Protein AF-A0A933I9E9-F1 (afdb_monomer_lite)

Structure (mmCIF, N/CA/C/O backbone):
data_AF-A0A933I9E9-F1
#
_entry.id   AF-A0A933I9E9-F1
#
loop_
_atom_site.group_PDB
_atom_site.id
_atom_site.type_symbol
_atom_site.label_atom_id
_atom_site.label_alt_id
_atom_site.label_comp_id
_atom_site.label_asym_id
_atom_site.label_entity_id
_atom_site.label_seq_id
_atom_site.pdbx_PDB_ins_code
_atom_site.Cartn_x
_atom_site.Cartn_y
_atom_site.Cartn_z
_atom_site.occupancy
_atom_site.B_iso_or_equiv
_atom_site.auth_seq_id
_atom_site.auth_comp_id
_atom_site.auth_asym_id
_atom_site.auth_atom_id
_atom_site.pdbx_PDB_model_num
ATOM 1 N N . MET A 1 1 ? -12.336 -24.685 -10.770 1.00 47.75 1 MET A N 1
ATOM 2 C CA . MET A 1 1 ? -10.882 -24.426 -10.670 1.00 47.75 1 MET A CA 1
ATOM 3 C C . MET A 1 1 ? -10.740 -23.024 -10.089 1.00 47.75 1 MET A C 1
ATOM 5 O O . MET A 1 1 ? -11.464 -22.156 -10.554 1.00 47.75 1 MET A O 1
ATOM 9 N N . ARG A 1 2 ? -9.964 -22.802 -9.017 1.00 68.56 2 ARG A N 1
ATOM 10 C CA . ARG A 1 2 ? -9.752 -21.435 -8.499 1.00 68.56 2 ARG A CA 1
ATOM 11 C C . ARG A 1 2 ? -8.794 -20.727 -9.460 1.00 68.56 2 ARG A C 1
ATOM 13 O O . ARG A 1 2 ? -7.703 -21.240 -9.669 1.00 68.56 2 ARG A O 1
ATOM 20 N N . GLU A 1 3 ? -9.220 -19.617 -10.057 1.00 77.38 3 GLU A N 1
ATOM 21 C CA . GLU A 1 3 ? -8.363 -18.797 -10.927 1.00 77.38 3 GLU A CA 1
ATOM 22 C C . GLU A 1 3 ? -7.100 -18.335 -10.180 1.00 77.38 3 GLU A C 1
ATOM 24 O O . GLU A 1 3 ? -7.217 -17.992 -8.992 1.00 77.38 3 GLU A O 1
ATOM 29 N N . PRO A 1 4 ? -5.921 -18.332 -10.833 1.00 83.88 4 PRO A N 1
ATOM 30 C CA . PRO A 1 4 ? -4.681 -17.841 -10.238 1.00 83.88 4 PRO A CA 1
ATOM 31 C C . PRO A 1 4 ? -4.768 -16.340 -9.909 1.00 83.88 4 PRO A C 1
ATOM 33 O O . PRO A 1 4 ? -5.628 -15.624 -10.415 1.00 83.88 4 PRO A O 1
ATOM 36 N N . PHE A 1 5 ? -3.894 -15.856 -9.023 1.00 84.69 5 PHE A N 1
ATOM 37 C CA . PHE A 1 5 ? -3.808 -14.422 -8.697 1.00 84.69 5 PHE A CA 1
ATOM 38 C C . PHE A 1 5 ? -3.210 -13.609 -9.849 1.00 84.69 5 PHE A C 1
ATOM 40 O O . PHE A 1 5 ? -3.666 -12.505 -10.134 1.00 84.69 5 PHE A O 1
ATOM 47 N N . PHE A 1 6 ? -2.195 -14.187 -10.483 1.00 91.06 6 PHE A N 1
ATOM 48 C CA . PHE A 1 6 ? -1.493 -13.697 -11.656 1.00 91.06 6 PHE A CA 1
ATOM 49 C C . PHE A 1 6 ? -0.971 -14.914 -12.431 1.00 91.06 6 PHE A C 1
ATOM 51 O O . PHE A 1 6 ? -0.740 -15.973 -11.839 1.00 91.06 6 PHE A O 1
ATOM 58 N N . ASP A 1 7 ? -0.802 -14.781 -13.740 1.00 93.56 7 ASP A N 1
ATOM 59 C CA . ASP A 1 7 ? -0.295 -15.836 -14.626 1.00 93.56 7 ASP A CA 1
ATOM 60 C C . ASP A 1 7 ? 1.121 -15.549 -15.145 1.00 93.56 7 ASP A C 1
ATOM 62 O O . ASP A 1 7 ? 1.779 -16.426 -15.709 1.00 93.56 7 ASP A O 1
ATOM 66 N N . SER A 1 8 ? 1.613 -14.331 -14.915 1.00 94.06 8 SER A N 1
ATOM 67 C CA . SER A 1 8 ? 2.905 -13.872 -15.396 1.00 94.06 8 SER A CA 1
ATOM 68 C C . SER A 1 8 ? 3.581 -12.929 -14.405 1.00 94.06 8 SER A C 1
ATOM 70 O O . SER A 1 8 ? 2.938 -12.200 -13.649 1.00 94.06 8 SER A O 1
ATOM 72 N N . VAL A 1 9 ? 4.914 -12.971 -14.414 1.00 96.25 9 VAL A N 1
ATOM 73 C CA . VAL A 1 9 ? 5.778 -12.067 -13.653 1.00 96.25 9 VAL A CA 1
ATOM 74 C C . VAL A 1 9 ? 6.765 -11.429 -14.621 1.00 96.25 9 VAL A C 1
ATOM 76 O O . VAL A 1 9 ? 7.393 -12.136 -15.412 1.00 96.25 9 VAL A O 1
ATOM 79 N N . ARG A 1 10 ? 6.911 -10.104 -14.570 1.00 97.12 10 ARG A N 1
ATOM 80 C CA . ARG A 1 10 ? 7.860 -9.351 -15.399 1.00 97.12 10 ARG A CA 1
ATOM 81 C C . ARG A 1 10 ? 8.702 -8.427 -14.535 1.00 97.12 10 ARG A C 1
ATOM 83 O O . ARG A 1 10 ? 8.174 -7.515 -13.907 1.00 97.12 10 ARG A O 1
ATOM 90 N N . ILE A 1 11 ? 10.011 -8.663 -14.530 1.00 97.94 11 ILE A N 1
ATOM 91 C CA . ILE A 1 11 ? 10.979 -7.829 -13.818 1.00 97.94 11 ILE A CA 1
ATOM 92 C C . ILE A 1 11 ? 11.795 -7.043 -14.842 1.00 97.94 11 ILE A C 1
ATOM 94 O O . ILE A 1 11 ? 12.386 -7.641 -15.740 1.00 97.94 11 ILE A O 1
ATOM 98 N N . PHE A 1 12 ? 11.807 -5.718 -14.721 1.00 98.12 12 PHE A N 1
ATOM 99 C CA . PHE A 1 12 ? 12.436 -4.816 -15.684 1.00 98.12 12 PHE A CA 1
ATOM 100 C C . PHE A 1 12 ? 13.725 -4.208 -15.127 1.00 98.12 12 PHE A C 1
ATOM 102 O O . PHE A 1 12 ? 13.710 -3.560 -14.083 1.00 98.12 12 PHE A O 1
ATOM 109 N N . ASP A 1 13 ? 14.823 -4.331 -15.872 1.00 97.56 13 ASP A N 1
ATOM 110 C CA . ASP A 1 13 ? 16.090 -3.629 -15.602 1.00 97.56 13 ASP A CA 1
ATOM 111 C C . ASP A 1 13 ? 16.140 -2.218 -16.220 1.00 97.56 13 ASP A C 1
ATOM 113 O O . ASP A 1 13 ? 17.190 -1.577 -16.254 1.00 97.56 13 ASP A O 1
ATOM 117 N N . ASP A 1 14 ? 14.996 -1.712 -16.686 1.00 97.06 14 ASP A N 1
ATOM 118 C CA . ASP A 1 14 ? 14.819 -0.364 -17.221 1.00 97.06 14 ASP A CA 1
ATOM 119 C C . ASP A 1 14 ? 13.472 0.208 -16.742 1.00 97.06 14 ASP A C 1
ATOM 121 O O . ASP A 1 14 ? 12.403 -0.361 -16.990 1.00 97.06 14 ASP A O 1
ATOM 125 N N . LYS A 1 15 ? 13.521 1.353 -16.050 1.00 95.81 15 LYS A N 1
ATOM 126 C CA . LYS A 1 15 ? 12.336 2.039 -15.514 1.00 95.81 15 LYS A CA 1
ATOM 127 C C . LYS A 1 15 ? 11.377 2.489 -16.616 1.00 95.81 15 LYS A C 1
ATOM 129 O O . LYS A 1 15 ? 10.171 2.355 -16.448 1.00 95.81 15 LYS A O 1
ATOM 134 N N . ALA A 1 16 ? 11.890 2.981 -17.740 1.00 95.75 16 ALA A N 1
ATOM 135 C CA . ALA A 1 16 ? 11.059 3.444 -18.844 1.00 95.75 16 ALA A CA 1
ATOM 136 C C . ALA A 1 16 ? 10.321 2.278 -19.515 1.00 95.75 16 ALA A C 1
ATOM 138 O O . ALA A 1 16 ? 9.168 2.431 -19.913 1.00 95.75 16 ALA A O 1
ATOM 139 N N . GLN A 1 17 ? 10.947 1.098 -19.598 1.00 96.94 17 GLN A N 1
ATOM 140 C CA . GLN A 1 17 ? 10.273 -0.108 -20.093 1.00 96.94 17 GLN A CA 1
ATOM 141 C C . GLN A 1 17 ? 9.182 -0.591 -19.135 1.00 96.94 17 GLN A C 1
ATOM 143 O O . GLN A 1 17 ? 8.103 -0.970 -19.590 1.00 96.94 17 GLN A O 1
ATOM 148 N N . CYS A 1 18 ? 9.444 -0.544 -17.824 1.00 96.88 18 CYS A N 1
ATOM 149 C CA . CYS A 1 18 ? 8.437 -0.830 -16.806 1.00 96.88 18 CYS A CA 1
ATOM 150 C C . CYS A 1 18 ? 7.238 0.120 -16.949 1.00 96.88 18 CYS A C 1
ATOM 152 O O . CYS A 1 18 ? 6.103 -0.332 -17.052 1.00 96.88 18 CYS A O 1
ATOM 154 N N . ASP A 1 19 ? 7.485 1.426 -17.039 1.00 96.19 19 ASP A N 1
ATOM 155 C CA . ASP A 1 19 ? 6.433 2.439 -17.167 1.00 96.19 19 ASP A CA 1
ATOM 156 C C . ASP A 1 19 ? 5.618 2.264 -18.450 1.00 96.19 19 ASP A C 1
ATOM 158 O O . ASP A 1 19 ? 4.389 2.256 -18.409 1.00 96.19 19 ASP A O 1
ATOM 162 N N . ALA A 1 20 ? 6.286 2.045 -19.585 1.00 96.00 20 ALA A N 1
ATOM 163 C CA . ALA A 1 20 ? 5.616 1.790 -20.856 1.00 96.00 20 ALA A CA 1
ATOM 164 C C . ALA A 1 20 ? 4.735 0.533 -20.799 1.00 96.00 20 ALA A C 1
ATOM 166 O O . ALA A 1 20 ? 3.628 0.531 -21.339 1.00 96.00 20 ALA A O 1
ATOM 167 N N . PHE A 1 21 ? 5.200 -0.526 -20.127 1.00 95.44 21 PHE A N 1
ATOM 168 C CA . PHE A 1 21 ? 4.415 -1.741 -19.937 1.00 95.44 21 PHE A CA 1
ATOM 169 C C . PHE A 1 21 ? 3.180 -1.495 -19.056 1.00 95.44 21 PHE A C 1
ATOM 171 O O . PHE A 1 21 ? 2.103 -1.977 -19.407 1.00 95.44 21 PHE A O 1
ATOM 178 N N . LEU A 1 22 ? 3.295 -0.714 -17.972 1.00 94.81 22 LEU A N 1
ATOM 179 C CA . LEU A 1 22 ? 2.145 -0.361 -17.127 1.00 94.81 22 LEU A CA 1
ATOM 180 C C . LEU A 1 22 ? 1.103 0.422 -17.922 1.00 94.81 22 LEU A C 1
ATOM 182 O O . LEU A 1 22 ? -0.066 0.046 -17.938 1.00 94.81 22 LEU A O 1
ATOM 186 N N . LEU A 1 23 ? 1.528 1.491 -18.600 1.00 95.44 23 LEU A N 1
ATOM 187 C CA . LEU A 1 23 ? 0.631 2.351 -19.371 1.00 95.44 23 LEU A CA 1
ATOM 188 C C . LEU A 1 23 ? -0.105 1.552 -20.449 1.00 95.44 23 LEU A C 1
ATOM 190 O O . LEU A 1 23 ? -1.321 1.676 -20.577 1.00 95.44 23 LEU A O 1
ATOM 194 N N . ALA A 1 24 ? 0.608 0.675 -21.162 1.00 95.19 24 ALA A N 1
ATOM 195 C CA . ALA A 1 24 ? 0.005 -0.215 -22.148 1.00 95.19 24 ALA A CA 1
ATOM 196 C C . ALA A 1 24 ? -0.998 -1.193 -21.514 1.00 95.19 24 ALA A C 1
ATOM 198 O O . ALA A 1 24 ? -2.085 -1.382 -22.056 1.00 95.19 24 ALA A O 1
ATOM 199 N N . THR A 1 25 ? -0.658 -1.778 -20.361 1.00 93.00 25 THR A N 1
ATOM 200 C CA . THR A 1 25 ? -1.539 -2.699 -19.623 1.00 93.00 25 THR A CA 1
ATOM 201 C C . THR A 1 25 ? -2.814 -1.985 -19.175 1.00 93.00 25 THR A C 1
ATOM 203 O O . THR A 1 25 ? -3.911 -2.488 -19.382 1.00 93.00 25 THR A O 1
ATOM 206 N N . MET A 1 26 ? -2.704 -0.767 -18.649 1.00 91.44 26 MET A N 1
ATOM 207 C CA . MET A 1 26 ? -3.847 0.024 -18.186 1.00 91.44 26 MET A CA 1
ATOM 208 C C . MET A 1 26 ? -4.635 0.711 -19.318 1.00 91.44 26 MET A C 1
ATOM 210 O O . MET A 1 26 ? -5.643 1.361 -19.049 1.00 91.44 26 MET A O 1
ATOM 214 N N . GLY A 1 27 ? -4.192 0.608 -20.576 1.00 93.69 27 GLY A N 1
ATOM 215 C CA . GLY A 1 27 ? -4.804 1.323 -21.702 1.00 93.69 27 GLY A CA 1
ATOM 216 C C . GLY A 1 27 ? -4.673 2.850 -21.605 1.00 93.69 27 GLY A C 1
ATOM 217 O O . GLY A 1 27 ? -5.521 3.576 -22.124 1.00 93.69 27 GLY A O 1
ATOM 218 N N . LEU A 1 28 ? -3.636 3.336 -20.919 1.00 94.06 28 LEU A N 1
ATOM 219 C CA . LEU A 1 28 ? -3.346 4.757 -20.732 1.00 94.06 28 LEU A CA 1
ATOM 220 C C . LEU A 1 28 ? -2.472 5.304 -21.869 1.00 94.06 28 LEU A C 1
ATOM 222 O O . LEU A 1 28 ? -1.752 4.569 -22.546 1.00 94.06 28 LEU A O 1
ATOM 226 N N . ASP A 1 29 ? -2.513 6.625 -22.061 1.00 95.12 29 ASP A N 1
ATOM 227 C CA . ASP A 1 29 ? -1.681 7.305 -23.056 1.00 95.12 29 ASP A CA 1
ATOM 228 C C . ASP A 1 29 ? -0.182 7.102 -22.743 1.00 95.12 29 ASP A C 1
ATOM 230 O O . ASP A 1 29 ? 0.218 7.345 -21.598 1.00 95.12 29 ASP A O 1
ATOM 234 N N . PRO A 1 30 ? 0.669 6.714 -23.719 1.00 92.81 30 PRO A N 1
ATOM 235 C CA . PRO A 1 30 ? 2.102 6.495 -23.491 1.00 92.81 30 PRO A CA 1
ATOM 236 C C . PRO A 1 30 ? 2.881 7.728 -23.001 1.00 92.81 30 PRO A C 1
ATOM 238 O O . PRO A 1 30 ? 3.986 7.586 -22.485 1.00 92.81 30 PRO A O 1
ATOM 241 N N . GLY A 1 31 ? 2.340 8.937 -23.175 1.00 93.50 31 GLY A N 1
ATOM 242 C CA . GLY A 1 31 ? 2.892 10.191 -22.663 1.00 93.50 31 GLY A CA 1
ATOM 243 C C . GLY A 1 31 ? 2.457 10.532 -21.232 1.00 93.50 31 GLY A C 1
ATOM 244 O O . GLY A 1 31 ? 2.907 11.546 -20.687 1.00 93.50 31 GLY A O 1
ATOM 245 N N . THR A 1 32 ? 1.605 9.709 -20.608 1.00 94.56 32 THR A N 1
ATOM 246 C CA . THR A 1 32 ? 1.186 9.865 -19.208 1.00 94.56 32 THR A CA 1
ATOM 247 C C . THR A 1 32 ? 2.402 9.796 -18.291 1.00 94.56 32 THR A C 1
ATOM 249 O O . THR A 1 32 ? 3.163 8.831 -18.298 1.00 94.56 32 THR A O 1
ATOM 252 N N . LYS A 1 33 ? 2.585 10.824 -17.459 1.00 92.81 33 LYS A N 1
ATOM 253 C CA . LYS A 1 33 ? 3.668 10.849 -16.475 1.00 92.81 33 LYS A CA 1
ATOM 254 C C . LYS A 1 33 ? 3.258 10.072 -15.232 1.00 92.81 33 LYS A C 1
ATOM 256 O O . LYS A 1 33 ? 2.416 10.537 -14.467 1.00 92.81 33 LYS A O 1
ATOM 261 N N . LEU A 1 34 ? 3.883 8.919 -15.028 1.00 91.81 34 LEU A N 1
ATOM 262 C CA . LEU A 1 34 ? 3.780 8.172 -13.780 1.00 91.81 34 LEU A CA 1
ATOM 263 C C . LEU A 1 34 ? 4.643 8.826 -12.687 1.00 91.81 34 LEU A C 1
ATOM 265 O O . LEU A 1 34 ? 5.638 9.487 -13.008 1.00 91.81 34 LEU A O 1
ATOM 269 N N . PRO A 1 35 ? 4.299 8.640 -11.399 1.00 90.44 35 PRO A N 1
ATOM 270 C CA . PRO A 1 35 ? 5.186 8.999 -10.300 1.00 90.44 35 PRO A CA 1
ATOM 271 C C . PRO A 1 35 ? 6.566 8.364 -10.485 1.00 90.44 35 PRO A C 1
ATOM 273 O O . PRO A 1 35 ? 6.678 7.195 -10.872 1.00 90.44 35 PRO A O 1
ATOM 276 N N . ALA A 1 36 ? 7.620 9.128 -10.194 1.00 90.00 36 ALA A N 1
ATOM 277 C CA . ALA A 1 36 ? 8.986 8.637 -10.336 1.00 90.00 36 ALA A CA 1
ATOM 278 C C . ALA A 1 36 ? 9.211 7.410 -9.444 1.00 90.00 36 ALA A C 1
ATOM 280 O O . ALA A 1 36 ? 9.861 6.464 -9.873 1.00 90.00 36 ALA A O 1
ATOM 281 N N . GLU A 1 37 ? 8.593 7.416 -8.262 1.00 89.00 37 GLU A N 1
ATOM 282 C CA . GLU A 1 37 ? 8.688 6.427 -7.193 1.00 89.00 37 GLU A CA 1
ATOM 283 C C . GLU A 1 37 ? 7.911 5.128 -7.464 1.00 89.00 37 GLU A C 1
ATOM 285 O O . GLU A 1 37 ? 8.011 4.180 -6.686 1.00 89.00 37 GLU A O 1
ATOM 290 N N . PHE A 1 38 ? 7.126 5.056 -8.543 1.00 90.62 38 PHE A N 1
ATOM 291 C CA . PHE A 1 38 ? 6.372 3.853 -8.888 1.00 90.62 38 PHE A CA 1
ATOM 292 C C . PHE A 1 38 ? 7.323 2.692 -9.209 1.00 90.62 38 PHE A C 1
ATOM 294 O O . PHE A 1 38 ? 8.183 2.830 -10.072 1.00 90.62 38 PHE A O 1
ATOM 301 N N . CYS A 1 39 ? 7.188 1.545 -8.540 1.00 94.69 39 CYS A N 1
ATOM 302 C CA . CYS A 1 39 ? 8.167 0.455 -8.660 1.00 94.69 39 CYS A CA 1
ATOM 303 C C . CYS A 1 39 ? 7.565 -0.907 -9.008 1.00 94.69 39 CYS A C 1
ATOM 305 O O . CYS A 1 39 ? 8.299 -1.770 -9.489 1.00 94.69 39 CYS A O 1
ATOM 307 N N . ALA A 1 40 ? 6.275 -1.119 -8.762 1.00 96.50 40 ALA A N 1
ATOM 308 C CA . ALA A 1 40 ? 5.597 -2.377 -9.026 1.00 96.50 40 ALA A CA 1
ATOM 309 C C . ALA A 1 40 ? 4.083 -2.164 -9.121 1.00 96.50 40 ALA A C 1
ATOM 311 O O . ALA A 1 40 ? 3.574 -1.157 -8.637 1.00 96.50 40 ALA A O 1
ATOM 312 N N . ALA A 1 41 ? 3.400 -3.113 -9.753 1.00 95.19 41 ALA A N 1
ATOM 313 C CA . ALA A 1 41 ? 1.954 -3.283 -9.680 1.00 95.19 41 ALA A CA 1
ATOM 314 C C . ALA A 1 41 ? 1.574 -4.720 -10.045 1.00 95.19 41 ALA A C 1
ATOM 316 O O . ALA A 1 41 ? 2.350 -5.450 -10.671 1.00 95.19 41 ALA A O 1
ATOM 317 N N . LEU A 1 42 ? 0.354 -5.114 -9.692 1.00 94.25 42 LEU A N 1
ATOM 318 C CA . LEU A 1 42 ? -0.274 -6.339 -10.170 1.00 94.25 42 LEU A CA 1
ATOM 319 C C . LEU A 1 42 ? -1.557 -5.968 -10.912 1.00 94.25 42 LEU A C 1
ATOM 321 O O . LEU A 1 42 ? -2.616 -5.830 -10.311 1.00 94.25 42 LEU A O 1
ATOM 325 N N . GLU A 1 43 ? -1.446 -5.849 -12.233 1.00 90.12 43 GLU A N 1
ATOM 326 C CA . GLU A 1 43 ? -2.525 -5.396 -13.114 1.00 90.12 43 GLU A CA 1
ATOM 327 C C . GLU A 1 43 ? -2.830 -6.450 -14.171 1.00 90.12 43 GLU A C 1
ATOM 329 O O . GLU A 1 43 ? -1.922 -7.085 -14.702 1.00 90.12 43 GLU A O 1
ATOM 334 N N . GLN A 1 44 ? -4.112 -6.662 -14.479 1.00 86.25 44 GLN A N 1
ATOM 335 C CA . GLN A 1 44 ? -4.559 -7.624 -15.502 1.00 86.25 44 GLN A CA 1
ATOM 336 C C . GLN A 1 44 ? -3.892 -9.014 -15.405 1.00 86.25 44 GLN A C 1
ATOM 338 O O . GLN A 1 44 ? -3.559 -9.625 -16.416 1.00 86.25 44 GLN A O 1
ATOM 343 N N . GLN A 1 45 ? -3.718 -9.532 -14.182 1.00 88.56 45 GLN A N 1
ATOM 344 C CA . GLN A 1 45 ? -3.048 -10.815 -13.896 1.00 88.56 45 GLN A CA 1
ATOM 345 C C . GLN A 1 45 ? -1.545 -10.861 -14.232 1.00 88.56 45 GLN A C 1
ATOM 347 O O . GLN A 1 45 ? -0.951 -11.937 -14.191 1.00 88.56 45 GLN A O 1
ATOM 352 N N . ALA A 1 46 ? -0.903 -9.719 -14.477 1.00 93.50 46 ALA A N 1
ATOM 353 C CA . ALA A 1 46 ? 0.540 -9.602 -14.616 1.00 93.50 46 ALA A CA 1
ATOM 354 C C . ALA A 1 46 ? 1.131 -8.889 -13.393 1.00 93.50 46 ALA A C 1
ATOM 356 O O . ALA A 1 46 ? 0.860 -7.714 -13.149 1.00 93.50 46 ALA A O 1
ATOM 357 N N . LEU A 1 47 ? 1.975 -9.592 -12.633 1.00 96.44 47 LEU A N 1
ATOM 358 C CA . LEU A 1 47 ? 2.821 -8.951 -11.631 1.00 96.44 47 LEU A CA 1
ATOM 359 C C . LEU A 1 47 ? 4.023 -8.334 -12.344 1.00 96.44 47 LEU A C 1
ATOM 361 O O . LEU A 1 47 ? 4.823 -9.036 -12.964 1.00 96.44 47 LEU A O 1
ATOM 365 N N . MET A 1 48 ? 4.168 -7.024 -12.243 1.00 97.12 48 MET A N 1
ATOM 366 C CA . MET A 1 48 ? 5.277 -6.293 -12.833 1.00 97.12 48 MET A CA 1
ATOM 367 C C . MET A 1 48 ? 6.037 -5.519 -11.767 1.00 97.12 48 MET A C 1
ATOM 369 O O . MET A 1 48 ? 5.440 -4.958 -10.853 1.00 97.12 48 MET A O 1
ATOM 373 N N . ALA A 1 49 ? 7.357 -5.469 -11.896 1.00 97.88 49 ALA A N 1
ATOM 374 C CA . ALA A 1 49 ? 8.191 -4.638 -11.045 1.00 97.88 49 ALA A CA 1
ATOM 375 C C . ALA A 1 49 ? 9.479 -4.233 -11.757 1.00 97.88 49 ALA A C 1
ATOM 377 O O . ALA A 1 49 ? 9.968 -4.923 -12.652 1.00 97.88 49 ALA A O 1
ATOM 378 N N . VAL A 1 50 ? 10.076 -3.135 -11.317 1.00 98.12 50 VAL A N 1
ATOM 379 C CA . VAL A 1 50 ? 11.475 -2.841 -11.633 1.00 98.12 50 VAL A CA 1
ATOM 380 C C . VAL A 1 50 ? 12.399 -3.819 -10.903 1.00 98.12 50 VAL A C 1
ATOM 382 O O . VAL A 1 50 ? 11.999 -4.493 -9.949 1.00 98.12 50 VAL A O 1
ATOM 385 N N . SER A 1 51 ? 13.655 -3.906 -11.325 1.00 97.44 51 SER A N 1
ATOM 386 C CA . SER A 1 51 ? 14.645 -4.740 -10.654 1.00 97.44 51 SER A CA 1
ATOM 387 C C . SER A 1 51 ? 15.016 -4.199 -9.268 1.00 97.44 51 SER A C 1
ATOM 389 O O . SER A 1 51 ? 14.830 -3.008 -8.990 1.00 97.44 51 SER A O 1
ATOM 391 N N . PRO A 1 52 ? 15.575 -5.040 -8.374 1.00 96.12 52 PRO A N 1
ATOM 392 C CA . PRO A 1 52 ? 15.954 -4.609 -7.028 1.00 96.12 52 PRO A CA 1
ATOM 393 C C . PRO A 1 52 ? 16.876 -3.382 -7.019 1.00 96.12 52 PRO A C 1
ATOM 395 O O . PRO A 1 52 ? 16.708 -2.486 -6.191 1.00 96.12 52 PRO A O 1
ATOM 398 N N . ALA A 1 53 ? 17.814 -3.313 -7.970 1.00 95.00 53 ALA A N 1
ATOM 399 C CA . ALA A 1 53 ? 18.750 -2.200 -8.098 1.00 95.00 53 ALA A CA 1
ATOM 400 C C . ALA A 1 53 ? 18.027 -0.872 -8.391 1.00 95.00 53 ALA A C 1
ATOM 402 O O . ALA A 1 53 ? 18.314 0.147 -7.755 1.00 95.00 53 ALA A O 1
ATOM 403 N N . ILE A 1 54 ? 17.046 -0.889 -9.301 1.00 96.75 54 ILE A N 1
ATOM 404 C CA . ILE A 1 54 ? 16.235 0.291 -9.623 1.00 96.75 54 ILE A CA 1
ATOM 405 C C . ILE A 1 54 ? 15.345 0.656 -8.443 1.00 96.75 54 ILE A C 1
ATOM 407 O O . ILE A 1 54 ? 15.342 1.815 -8.039 1.00 96.75 54 ILE A O 1
ATOM 411 N N . TYR A 1 55 ? 14.651 -0.315 -7.846 1.00 96.44 55 TYR A N 1
ATOM 412 C CA . TYR A 1 55 ? 13.778 -0.078 -6.694 1.00 96.44 55 TYR A CA 1
ATOM 413 C C . TYR A 1 55 ? 14.511 0.674 -5.575 1.00 96.44 55 TYR A C 1
ATOM 415 O O . TYR A 1 55 ? 14.044 1.705 -5.096 1.00 96.44 55 TYR A O 1
ATOM 423 N N . HIS A 1 56 ? 15.716 0.225 -5.215 1.00 93.62 56 HIS A N 1
ATOM 424 C CA . HIS A 1 56 ? 16.503 0.857 -4.153 1.00 93.62 56 HIS A CA 1
ATOM 425 C C . HIS A 1 56 ? 17.038 2.241 -4.531 1.00 93.62 56 HIS A C 1
ATOM 427 O O . HIS A 1 56 ? 17.429 3.000 -3.641 1.00 93.62 56 HIS A O 1
ATOM 433 N N . THR A 1 57 ? 17.102 2.559 -5.823 1.00 93.94 57 THR A N 1
ATOM 434 C CA . THR A 1 57 ? 17.517 3.872 -6.331 1.00 93.94 57 THR A CA 1
ATOM 435 C C . THR A 1 57 ? 16.347 4.850 -6.337 1.00 93.94 57 THR A C 1
ATOM 437 O O . THR A 1 57 ? 16.494 5.995 -5.926 1.00 93.94 57 THR A O 1
ATOM 440 N N . VAL A 1 58 ? 15.190 4.376 -6.789 1.00 92.75 58 VAL A N 1
ATOM 441 C CA . VAL A 1 58 ? 13.988 5.170 -7.036 1.00 92.75 58 VAL A CA 1
ATOM 442 C C . VAL A 1 58 ? 13.190 5.424 -5.757 1.00 92.75 58 VAL A C 1
ATOM 444 O O . VAL A 1 58 ? 12.629 6.503 -5.592 1.00 92.75 58 VAL A O 1
ATOM 447 N N . TYR A 1 59 ? 13.167 4.461 -4.834 1.00 92.19 59 TYR A N 1
ATOM 448 C CA . TYR A 1 59 ? 12.433 4.569 -3.578 1.00 92.19 59 TYR A CA 1
ATOM 449 C C . TYR A 1 59 ? 13.330 4.225 -2.375 1.00 92.19 59 TYR A C 1
ATOM 451 O O . TYR A 1 59 ? 13.180 3.169 -1.753 1.00 92.19 59 TYR A O 1
ATOM 459 N N . PRO A 1 60 ? 14.297 5.098 -2.028 1.00 90.50 60 PRO A N 1
ATOM 460 C CA . PRO A 1 60 ? 15.244 4.844 -0.940 1.00 90.50 60 PRO A CA 1
ATOM 461 C C . PRO A 1 60 ? 14.565 4.700 0.428 1.00 90.50 60 PRO A C 1
ATOM 463 O O . PRO A 1 60 ? 15.060 3.949 1.267 1.00 90.50 60 PRO A O 1
ATOM 466 N N . ASP A 1 61 ? 13.417 5.349 0.631 1.00 87.56 61 ASP A N 1
ATOM 467 C CA . ASP A 1 61 ? 12.615 5.242 1.857 1.00 87.56 61 ASP A CA 1
ATOM 468 C C . ASP A 1 61 ? 12.044 3.831 2.076 1.00 87.56 61 ASP A C 1
ATOM 470 O O . ASP A 1 61 ? 11.704 3.475 3.201 1.00 87.56 61 ASP A O 1
ATOM 474 N N . GLY A 1 62 ? 11.959 3.013 1.019 1.00 86.38 62 GLY A N 1
ATOM 475 C CA . GLY A 1 62 ? 11.538 1.612 1.078 1.00 86.38 62 GLY A CA 1
ATOM 476 C C . GLY A 1 62 ? 12.627 0.631 1.496 1.00 86.38 62 GLY A C 1
ATOM 477 O O . GLY A 1 62 ? 12.374 -0.571 1.541 1.00 86.38 62 GLY A O 1
ATOM 478 N N . ARG A 1 63 ? 13.850 1.100 1.769 1.00 91.00 63 ARG A N 1
ATOM 479 C CA . ARG A 1 63 ? 14.963 0.221 2.137 1.00 91.00 63 ARG A CA 1
ATOM 480 C C . ARG A 1 63 ? 14.774 -0.343 3.543 1.00 91.00 63 ARG A C 1
ATOM 482 O O . ARG A 1 63 ? 14.897 0.358 4.542 1.00 91.00 63 ARG A O 1
ATOM 489 N N . GLU A 1 64 ? 14.566 -1.648 3.589 1.00 92.94 64 GLU A N 1
ATOM 490 C CA . GLU A 1 64 ? 14.517 -2.489 4.782 1.00 92.94 64 GLU A CA 1
ATOM 491 C C . GLU A 1 64 ? 14.959 -3.916 4.418 1.00 92.94 64 GLU A C 1
ATOM 493 O O . GLU A 1 64 ? 15.116 -4.255 3.235 1.00 92.94 64 GLU A O 1
ATOM 498 N N . ASP A 1 65 ? 15.153 -4.764 5.427 1.00 93.62 65 ASP A N 1
ATOM 499 C CA . ASP A 1 65 ? 15.482 -6.173 5.217 1.00 93.62 65 ASP A CA 1
ATOM 500 C C . ASP A 1 65 ? 14.404 -6.857 4.367 1.00 93.62 65 ASP A C 1
ATOM 502 O O . ASP A 1 65 ? 13.204 -6.747 4.631 1.00 93.62 65 ASP A O 1
ATOM 506 N N . ASN A 1 66 ? 14.842 -7.573 3.328 1.00 95.50 66 ASN A N 1
ATOM 507 C CA . ASN A 1 66 ? 13.974 -8.224 2.342 1.00 95.50 66 ASN A CA 1
ATOM 508 C C . ASN A 1 66 ? 12.979 -7.279 1.631 1.00 95.50 66 ASN A C 1
ATOM 510 O O . ASN A 1 66 ? 11.991 -7.758 1.074 1.00 95.50 66 ASN A O 1
ATOM 514 N N . SER A 1 67 ? 13.244 -5.966 1.593 1.00 95.50 67 SER A N 1
ATOM 515 C CA . SER A 1 67 ? 12.351 -4.942 1.015 1.00 95.50 67 SER A CA 1
ATOM 516 C C . SER A 1 67 ? 11.812 -5.278 -0.376 1.00 95.50 67 SER A C 1
ATOM 518 O O . SER A 1 67 ? 10.638 -5.052 -0.645 1.00 95.50 67 SER A O 1
ATOM 520 N N . TYR A 1 68 ? 12.624 -5.879 -1.252 1.00 96.88 68 TYR A N 1
ATOM 521 C CA . TYR A 1 68 ? 12.159 -6.282 -2.582 1.00 96.88 68 TYR A CA 1
ATOM 522 C C . TYR A 1 68 ? 11.114 -7.406 -2.536 1.00 96.88 68 TYR A C 1
ATOM 524 O O . TYR A 1 68 ? 10.094 -7.336 -3.212 1.00 96.88 68 TYR A O 1
ATOM 532 N N . GLY A 1 69 ? 11.328 -8.426 -1.699 1.00 97.56 69 GLY A N 1
ATOM 533 C CA . GLY A 1 69 ? 10.330 -9.478 -1.491 1.00 97.56 69 GLY A CA 1
ATOM 534 C C . GLY A 1 69 ? 9.042 -8.917 -0.886 1.00 97.56 69 GLY A C 1
ATOM 535 O O . GLY A 1 69 ? 7.948 -9.293 -1.301 1.00 97.56 69 GLY A O 1
ATOM 536 N N . LYS A 1 70 ? 9.176 -7.958 0.036 1.00 97.62 70 LYS A N 1
ATOM 537 C CA . LYS A 1 70 ? 8.044 -7.254 0.641 1.00 97.62 70 LYS A CA 1
ATOM 538 C C . LYS A 1 70 ? 7.292 -6.368 -0.362 1.00 97.62 70 LYS A C 1
ATOM 540 O O . LYS A 1 70 ? 6.071 -6.335 -0.322 1.00 97.62 70 LYS A O 1
ATOM 545 N N . LEU A 1 71 ? 7.983 -5.715 -1.301 1.00 97.44 71 LEU A N 1
ATOM 546 C CA . LEU A 1 71 ? 7.361 -4.984 -2.415 1.00 97.44 71 LEU A CA 1
ATOM 547 C C . LEU A 1 71 ? 6.478 -5.909 -3.260 1.00 97.44 71 LEU A C 1
ATOM 549 O O . LEU A 1 71 ? 5.325 -5.592 -3.514 1.00 97.44 71 LEU A O 1
ATOM 553 N N . LEU A 1 72 ? 6.980 -7.081 -3.654 1.00 97.62 72 LEU A N 1
ATOM 554 C CA . LEU A 1 72 ? 6.170 -8.026 -4.431 1.00 97.62 72 LEU A CA 1
ATOM 555 C C . LEU A 1 72 ? 4.980 -8.559 -3.618 1.00 97.62 72 LEU A C 1
ATOM 557 O O . LEU A 1 72 ? 3.877 -8.694 -4.145 1.00 97.62 72 LEU A O 1
ATOM 561 N N . ALA A 1 73 ? 5.183 -8.837 -2.327 1.00 97.75 73 ALA A N 1
ATOM 562 C CA . ALA A 1 73 ? 4.111 -9.258 -1.431 1.00 97.75 73 ALA A CA 1
ATOM 563 C C . ALA A 1 73 ? 3.029 -8.178 -1.258 1.00 97.75 73 ALA A C 1
ATOM 565 O O . ALA A 1 73 ? 1.853 -8.521 -1.164 1.00 97.75 73 ALA A O 1
ATOM 566 N N . HIS A 1 74 ? 3.408 -6.897 -1.261 1.00 98.00 74 HIS A N 1
ATOM 567 C CA . HIS A 1 74 ? 2.488 -5.761 -1.199 1.00 98.00 74 HIS A CA 1
ATOM 568 C C . HIS A 1 74 ? 1.520 -5.764 -2.388 1.00 98.00 74 HIS A C 1
ATOM 570 O O . HIS A 1 74 ? 0.306 -5.738 -2.193 1.00 98.00 74 HIS A O 1
ATOM 576 N N . GLU A 1 75 ? 2.030 -5.902 -3.613 1.00 97.31 75 GLU A N 1
ATOM 577 C CA . GLU A 1 75 ? 1.175 -5.936 -4.809 1.00 97.31 75 GLU A CA 1
ATOM 578 C C . GLU A 1 75 ? 0.249 -7.161 -4.830 1.00 97.31 75 GLU A C 1
ATOM 580 O O . GLU A 1 75 ? -0.927 -7.085 -5.193 1.00 97.31 75 GLU A O 1
ATOM 585 N N . ILE A 1 76 ? 0.747 -8.310 -4.363 1.00 97.06 76 ILE A N 1
ATOM 586 C CA . ILE A 1 76 ? -0.075 -9.516 -4.197 1.00 97.06 76 ILE A CA 1
ATOM 587 C C . ILE A 1 76 ? -1.166 -9.292 -3.137 1.00 97.06 76 ILE A C 1
ATOM 589 O O . ILE A 1 76 ? -2.286 -9.788 -3.294 1.00 97.06 76 ILE A O 1
ATOM 593 N N . ALA A 1 77 ? -0.872 -8.540 -2.074 1.00 97.38 77 ALA A N 1
ATOM 594 C CA . ALA A 1 77 ? -1.828 -8.225 -1.021 1.00 97.38 77 ALA A CA 1
ATOM 595 C C . ALA A 1 77 ? -2.960 -7.311 -1.512 1.00 97.38 77 ALA A C 1
ATOM 597 O O . ALA A 1 77 ? -4.110 -7.561 -1.147 1.00 97.38 77 ALA A O 1
ATOM 598 N N . HIS A 1 78 ? -2.691 -6.343 -2.396 1.00 96.50 78 HIS A N 1
ATOM 599 C CA . HIS A 1 78 ? -3.761 -5.591 -3.073 1.00 96.50 78 HIS A CA 1
ATOM 600 C C . HIS A 1 78 ? -4.702 -6.530 -3.822 1.00 96.50 78 HIS A C 1
ATOM 602 O O . HIS A 1 78 ? -5.916 -6.500 -3.612 1.00 96.50 78 HIS A O 1
ATOM 608 N N . ARG A 1 79 ? -4.157 -7.467 -4.607 1.00 94.81 79 ARG A N 1
ATOM 609 C CA . ARG A 1 79 ? -4.988 -8.434 -5.339 1.00 94.81 79 ARG A CA 1
ATOM 610 C C . ARG A 1 79 ? -5.768 -9.374 -4.417 1.00 94.81 79 ARG A C 1
ATOM 612 O O . ARG A 1 79 ? -6.898 -9.751 -4.736 1.00 94.81 79 ARG A O 1
ATOM 619 N N . LEU A 1 80 ? -5.197 -9.743 -3.269 1.00 95.19 80 LEU A N 1
ATOM 620 C CA . LEU A 1 80 ? -5.902 -10.493 -2.227 1.00 95.19 80 LEU A CA 1
ATOM 621 C C . LEU A 1 80 ? -7.077 -9.699 -1.665 1.00 95.19 80 LEU A C 1
ATOM 623 O O . LEU A 1 80 ? -8.163 -10.262 -1.540 1.00 95.19 80 LEU A O 1
ATOM 627 N N . HIS A 1 81 ? -6.878 -8.416 -1.374 1.00 96.44 81 HIS A N 1
ATOM 628 C CA . HIS A 1 81 ? -7.921 -7.538 -0.858 1.00 96.44 81 HIS A CA 1
ATOM 629 C C . HIS A 1 81 ? -9.102 -7.448 -1.837 1.00 96.44 81 HIS A C 1
ATOM 631 O O . HIS A 1 81 ? -10.235 -7.737 -1.457 1.00 96.44 81 HIS A O 1
ATOM 637 N N . ILE A 1 82 ? -8.821 -7.205 -3.121 1.00 94.12 82 ILE A N 1
ATOM 638 C CA . ILE A 1 82 ? -9.824 -7.197 -4.199 1.00 94.12 82 ILE A CA 1
ATOM 639 C C . ILE A 1 82 ? -10.582 -8.527 -4.254 1.00 94.12 82 ILE A C 1
ATOM 641 O O . ILE A 1 82 ? -11.806 -8.567 -4.376 1.00 94.12 82 ILE A O 1
ATOM 645 N N . ARG A 1 83 ? -9.870 -9.654 -4.132 1.00 93.38 83 ARG A N 1
ATOM 646 C CA . ARG A 1 83 ? -10.489 -10.982 -4.185 1.00 93.38 83 ARG A CA 1
ATOM 647 C C . ARG A 1 83 ? -11.384 -11.276 -2.980 1.00 93.38 83 ARG A C 1
ATOM 649 O O . ARG A 1 83 ? -12.414 -11.921 -3.159 1.00 93.38 83 ARG A O 1
ATOM 656 N N . ILE A 1 84 ? -11.016 -10.818 -1.782 1.00 95.12 84 ILE A N 1
ATOM 657 C CA . ILE A 1 84 ? -11.873 -10.899 -0.584 1.00 95.12 84 ILE A CA 1
ATOM 658 C C . ILE A 1 84 ? -13.187 -10.142 -0.822 1.00 95.12 84 ILE A C 1
ATOM 660 O O . ILE A 1 84 ? -14.248 -10.600 -0.402 1.00 95.12 84 ILE A O 1
ATOM 664 N N . LEU A 1 85 ? -13.122 -9.038 -1.565 1.00 95.75 85 LEU A N 1
ATOM 665 C CA . LEU A 1 85 ? -14.255 -8.193 -1.940 1.00 95.75 85 LEU A CA 1
A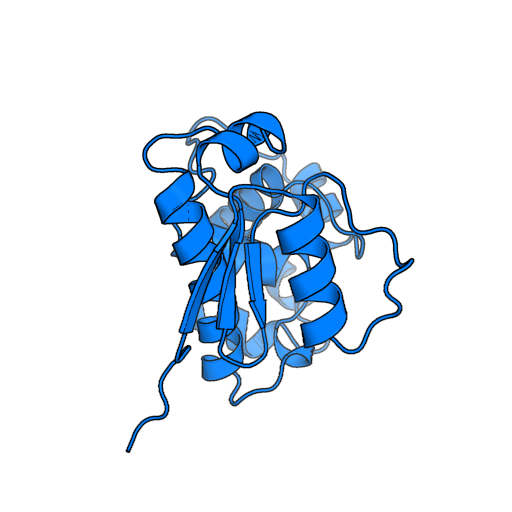TOM 666 C C . LEU A 1 85 ? -14.963 -8.653 -3.227 1.0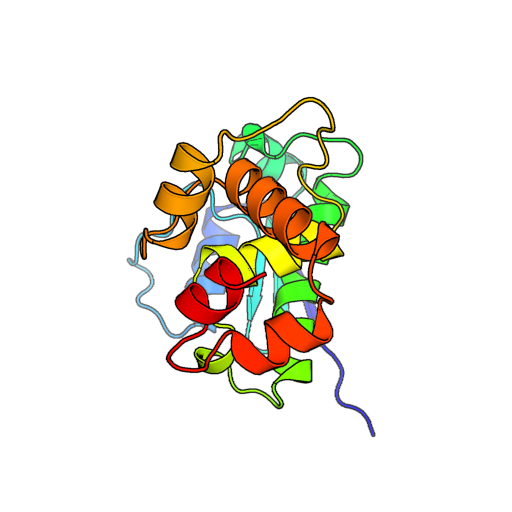0 95.75 85 LEU A C 1
ATOM 668 O O . LEU A 1 85 ? -15.721 -7.899 -3.825 1.00 95.75 85 LEU A O 1
ATOM 672 N N . ASN A 1 86 ? -14.744 -9.898 -3.666 1.00 93.50 86 ASN A N 1
ATOM 673 C CA . ASN A 1 86 ? -15.330 -10.470 -4.886 1.00 93.50 86 ASN A CA 1
ATOM 674 C C . ASN A 1 86 ? -15.076 -9.645 -6.165 1.00 93.50 86 ASN A C 1
ATOM 676 O O . ASN A 1 86 ? -15.872 -9.703 -7.099 1.00 93.50 86 ASN A O 1
ATOM 680 N N . GLY A 1 87 ? -13.961 -8.913 -6.228 1.00 92.06 87 GLY A N 1
ATOM 681 C CA . GLY A 1 87 ? -13.601 -8.085 -7.379 1.00 92.06 87 GLY A CA 1
ATOM 682 C C . GLY A 1 87 ? -14.040 -6.622 -7.294 1.00 92.06 87 GLY A C 1
ATOM 683 O O . GLY A 1 87 ? -13.792 -5.892 -8.245 1.00 92.06 87 GLY A O 1
ATOM 684 N N . ASP A 1 88 ? -14.674 -6.190 -6.200 1.00 94.56 88 ASP A N 1
ATOM 685 C CA . ASP A 1 88 ? -15.087 -4.795 -6.010 1.00 94.56 88 ASP A CA 1
ATOM 686 C C . ASP A 1 88 ? -13.929 -3.947 -5.452 1.00 94.56 88 ASP A C 1
ATOM 688 O O . ASP A 1 88 ? -13.658 -3.944 -4.249 1.00 94.56 88 ASP A O 1
ATOM 692 N N . GLU A 1 89 ? -13.213 -3.260 -6.345 1.00 93.19 89 GLU A N 1
ATOM 693 C CA . GLU A 1 89 ? -12.085 -2.383 -5.995 1.00 93.19 89 GLU A CA 1
ATOM 694 C C . GLU A 1 89 ? -12.534 -1.126 -5.234 1.00 93.19 89 GLU A C 1
ATOM 696 O O . GLU A 1 89 ? -11.863 -0.691 -4.300 1.00 93.19 89 GLU A O 1
ATOM 701 N N . GLU A 1 90 ? -13.713 -0.586 -5.548 1.00 93.56 90 GLU A N 1
ATOM 702 C CA . GLU A 1 90 ? -14.267 0.591 -4.866 1.00 93.56 90 GLU A CA 1
ATOM 703 C C . GLU A 1 90 ? -14.625 0.276 -3.402 1.00 93.56 90 GLU A C 1
ATOM 705 O O . GLU A 1 90 ? -14.581 1.145 -2.525 1.00 93.56 90 GLU A O 1
ATOM 710 N N . ALA A 1 91 ? -14.917 -0.993 -3.096 1.00 96.75 91 ALA A N 1
ATOM 711 C CA . ALA A 1 91 ? -15.177 -1.453 -1.735 1.00 96.75 91 ALA A CA 1
ATOM 712 C C . ALA A 1 91 ? -13.919 -1.558 -0.848 1.00 96.75 91 ALA A C 1
ATOM 714 O O . ALA A 1 91 ? -14.056 -1.763 0.362 1.00 96.75 91 ALA A O 1
ATOM 715 N N . MET A 1 92 ? -12.708 -1.384 -1.399 1.00 96.88 92 MET A N 1
ATOM 716 C CA . MET A 1 92 ? -11.448 -1.431 -0.637 1.00 96.88 92 MET A CA 1
ATOM 717 C C . MET A 1 92 ? -11.323 -0.294 0.383 1.00 96.88 92 MET A C 1
ATOM 719 O O . MET A 1 92 ? -10.505 -0.381 1.298 1.00 96.88 92 MET A O 1
ATOM 723 N N . GLY A 1 93 ? -12.142 0.752 0.261 1.00 96.00 93 GLY A N 1
ATOM 724 C CA . GLY A 1 93 ? -12.188 1.877 1.186 1.00 96.00 93 GLY A CA 1
ATOM 725 C C . GLY A 1 93 ? -11.109 2.933 0.926 1.00 96.00 93 GLY A C 1
ATOM 726 O O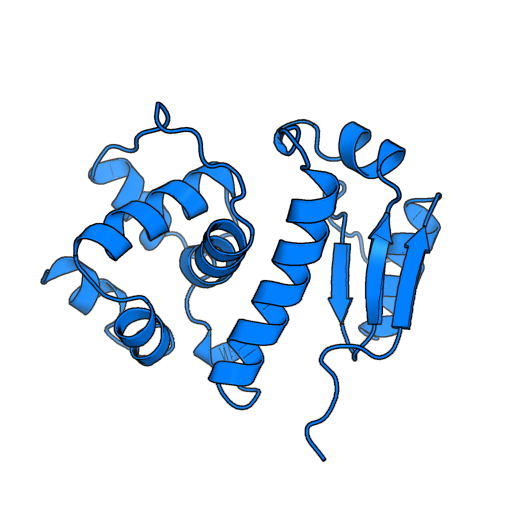 . GLY A 1 93 ? -10.572 3.030 -0.174 1.00 96.00 93 GLY A O 1
ATOM 727 N N . PRO A 1 94 ? -10.804 3.790 1.915 1.00 96.38 94 PRO A N 1
ATOM 728 C CA . PRO A 1 94 ? -9.924 4.936 1.707 1.00 96.38 94 PRO A CA 1
ATOM 729 C C . PRO A 1 94 ? -8.465 4.523 1.474 1.00 96.38 94 PRO A C 1
ATOM 731 O O . PRO A 1 94 ? -8.009 3.500 1.986 1.00 96.38 94 PRO A O 1
ATOM 734 N N . VAL A 1 95 ? -7.704 5.391 0.793 1.00 95.88 95 VAL A N 1
ATOM 735 C CA . VAL A 1 95 ? -6.288 5.175 0.424 1.00 95.88 95 VAL A CA 1
ATOM 736 C C . VAL A 1 95 ? -5.433 4.672 1.576 1.00 95.88 95 VAL A C 1
ATOM 738 O O . VAL A 1 95 ? -4.713 3.689 1.432 1.00 95.88 95 VAL A O 1
ATOM 741 N N . TRP A 1 96 ? -5.537 5.301 2.748 1.00 97.44 96 TRP A N 1
ATOM 742 C CA . TRP A 1 96 ? -4.749 4.886 3.906 1.00 97.44 96 TRP A CA 1
ATOM 743 C C . TRP A 1 96 ? -5.021 3.436 4.323 1.00 97.44 96 TRP A C 1
ATOM 745 O O . TRP A 1 96 ? -4.121 2.781 4.852 1.00 97.44 96 TRP A O 1
ATOM 755 N N . PHE A 1 97 ? -6.249 2.946 4.124 1.00 97.81 97 PHE A N 1
ATOM 756 C CA . PHE A 1 97 ? -6.667 1.631 4.585 1.00 97.81 97 PHE A CA 1
ATOM 757 C C . PHE A 1 97 ? -6.214 0.544 3.625 1.00 97.81 97 PHE A C 1
ATOM 759 O O . PHE A 1 97 ? -5.576 -0.398 4.081 1.00 97.81 97 PHE A O 1
ATOM 766 N N . TYR A 1 98 ? -6.474 0.669 2.322 1.00 97.38 98 TYR A N 1
ATOM 767 C CA . TYR A 1 98 ? -6.060 -0.381 1.393 1.00 97.38 98 TYR A CA 1
ATOM 768 C C . TYR A 1 98 ? -4.535 -0.427 1.200 1.00 97.38 98 TYR A C 1
ATOM 770 O O . TYR A 1 98 ? -3.964 -1.512 1.131 1.00 97.38 98 TYR A O 1
ATOM 778 N N . GLU A 1 99 ? -3.843 0.718 1.237 1.00 97.25 99 GLU A N 1
ATOM 779 C CA . GLU A 1 99 ? -2.373 0.751 1.294 1.00 97.25 99 GLU A CA 1
ATOM 780 C C . GLU A 1 99 ? -1.859 0.193 2.624 1.00 97.25 99 GLU A C 1
ATOM 782 O O . GLU A 1 99 ? -0.926 -0.607 2.659 1.00 97.25 99 GLU A O 1
ATOM 787 N N . GLY A 1 100 ? -2.496 0.565 3.740 1.00 97.56 100 GLY A N 1
ATOM 788 C CA . GLY A 1 100 ? -2.184 0.013 5.055 1.00 97.56 100 GLY A CA 1
ATOM 789 C C . GLY A 1 100 ? -2.349 -1.508 5.101 1.00 97.56 100 GLY A C 1
ATOM 790 O O . GLY A 1 100 ? -1.501 -2.196 5.668 1.00 97.56 100 GLY A O 1
ATOM 791 N N . PHE A 1 101 ? -3.402 -2.042 4.478 1.00 98.25 101 PHE A N 1
ATOM 792 C CA . PHE A 1 101 ? -3.667 -3.475 4.370 1.00 98.25 101 PHE A CA 1
ATOM 793 C C . PHE A 1 101 ? -2.481 -4.177 3.714 1.00 98.25 101 PHE A C 1
ATOM 795 O O . PHE A 1 101 ? -1.918 -5.103 4.301 1.00 98.25 101 PHE A O 1
ATOM 802 N N . ALA A 1 102 ? -2.061 -3.695 2.542 1.00 98.00 102 ALA A N 1
ATOM 803 C CA . ALA A 1 102 ? -0.949 -4.275 1.803 1.00 98.00 102 ALA A CA 1
ATOM 804 C C . ALA A 1 102 ? 0.373 -4.175 2.578 1.00 98.00 102 ALA A C 1
ATOM 806 O O . ALA A 1 102 ? 1.099 -5.162 2.694 1.00 98.00 102 ALA A O 1
ATOM 807 N N . ILE A 1 103 ? 0.636 -3.031 3.217 1.00 97.06 103 ILE A N 1
ATOM 808 C CA . ILE A 1 1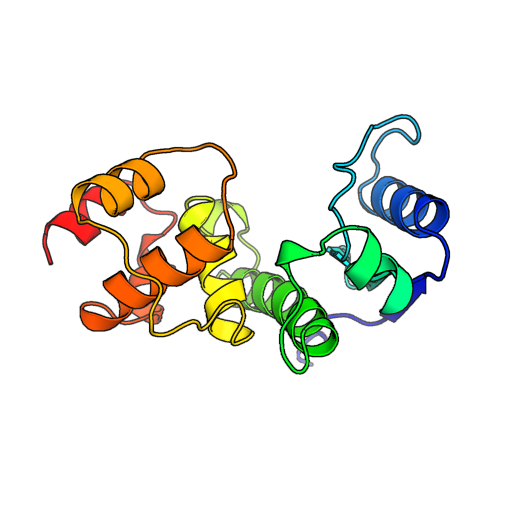03 ? 1.808 -2.822 4.080 1.00 97.06 103 ILE A CA 1
ATOM 809 C C . ILE A 1 103 ? 1.829 -3.808 5.251 1.00 97.06 103 ILE A C 1
ATOM 811 O O . ILE A 1 103 ? 2.871 -4.381 5.566 1.00 97.06 103 ILE A O 1
ATOM 815 N N . CYS A 1 104 ? 0.689 -4.015 5.911 1.00 96.31 104 CYS A N 1
ATOM 816 C CA . CYS A 1 104 ? 0.592 -4.935 7.037 1.00 96.31 104 CYS A CA 1
ATOM 817 C C . CYS A 1 104 ? 0.752 -6.393 6.588 1.00 96.31 104 CYS A C 1
ATOM 819 O O . CYS A 1 104 ? 1.468 -7.151 7.240 1.00 96.31 104 CYS A O 1
ATOM 821 N N . ALA A 1 105 ? 0.122 -6.779 5.477 1.00 97.19 105 ALA A N 1
ATOM 822 C CA . ALA A 1 105 ? 0.204 -8.128 4.921 1.00 97.19 105 ALA A CA 1
ATOM 823 C C . ALA A 1 105 ? 1.620 -8.480 4.431 1.00 97.19 105 ALA A C 1
ATOM 825 O O . ALA A 1 105 ? 2.050 -9.625 4.558 1.00 97.19 105 ALA A O 1
ATOM 826 N N . ALA A 1 106 ? 2.352 -7.495 3.911 1.00 97.69 106 ALA A N 1
ATOM 827 C CA . ALA A 1 106 ? 3.718 -7.647 3.421 1.00 97.69 106 ALA A CA 1
ATOM 828 C C . ALA A 1 106 ? 4.804 -7.445 4.497 1.00 97.69 106 ALA A C 1
ATOM 830 O O . ALA A 1 106 ? 5.990 -7.481 4.171 1.00 97.69 106 ALA A O 1
ATOM 831 N N . ASP A 1 107 ? 4.425 -7.200 5.759 1.00 96.31 107 ASP A N 1
ATOM 832 C CA . ASP A 1 107 ? 5.342 -6.826 6.850 1.00 96.31 107 ASP A CA 1
ATOM 833 C C . ASP A 1 107 ? 6.245 -5.617 6.502 1.00 96.31 107 ASP A C 1
ATOM 835 O O . ASP A 1 107 ? 7.392 -5.513 6.935 1.00 96.31 107 ASP A O 1
ATOM 839 N N . GLN A 1 108 ? 5.744 -4.676 5.701 1.00 95.56 108 GLN A N 1
ATOM 840 C CA . GLN A 1 108 ? 6.503 -3.489 5.305 1.00 95.56 108 GLN A CA 1
ATOM 841 C C . GLN A 1 108 ? 6.497 -2.415 6.388 1.00 95.56 108 GLN A C 1
ATOM 843 O O . GLN A 1 108 ? 5.492 -2.219 7.075 1.00 95.56 108 GLN A O 1
ATOM 848 N N . MET A 1 109 ? 7.578 -1.640 6.506 1.00 92.56 109 MET A N 1
ATOM 849 C CA . MET A 1 109 ? 7.619 -0.441 7.358 1.00 92.56 109 MET A CA 1
ATOM 850 C C . MET A 1 109 ? 7.252 -0.747 8.821 1.00 92.56 109 MET A C 1
ATOM 852 O O . MET A 1 109 ? 6.512 0.004 9.469 1.00 92.56 109 MET A O 1
ATOM 856 N N . ASN A 1 110 ? 7.693 -1.897 9.332 1.00 90.56 110 ASN A N 1
ATOM 857 C CA . ASN A 1 110 ? 7.361 -2.385 10.671 1.00 90.56 110 ASN A CA 1
ATOM 858 C C . ASN A 1 110 ? 8.351 -1.870 11.728 1.00 90.56 110 ASN A C 1
ATOM 860 O O . ASN A 1 110 ? 8.938 -2.634 12.487 1.00 90.56 110 ASN A O 1
ATOM 864 N N . ASP A 1 111 ? 8.572 -0.555 11.737 1.00 89.62 111 ASP A N 1
ATOM 865 C CA . ASP A 1 111 ? 9.435 0.118 12.708 1.00 89.62 111 ASP A CA 1
ATOM 866 C C . ASP A 1 111 ? 8.679 0.285 14.040 1.00 89.62 111 ASP A C 1
ATOM 868 O O . ASP A 1 111 ? 7.766 1.116 14.114 1.00 89.62 111 ASP A O 1
ATOM 872 N N . PRO A 1 112 ? 9.032 -0.463 15.106 1.00 85.19 112 PRO A N 1
ATOM 873 C CA . PRO A 1 112 ? 8.320 -0.400 16.380 1.00 85.19 112 PRO A CA 1
ATOM 874 C C . PRO A 1 112 ? 8.504 0.942 17.102 1.00 85.19 112 PRO A C 1
ATOM 876 O O . PRO A 1 112 ? 7.728 1.256 18.004 1.00 85.19 112 PRO A O 1
ATOM 879 N N . ASN A 1 113 ? 9.511 1.734 16.719 1.00 90.50 113 ASN A N 1
ATOM 880 C CA . ASN A 1 113 ? 9.787 3.039 17.316 1.00 90.50 113 ASN A CA 1
ATOM 881 C C . ASN A 1 113 ? 9.021 4.168 16.621 1.00 90.50 113 ASN A C 1
ATOM 883 O O . ASN A 1 113 ? 8.929 5.276 17.155 1.00 90.50 113 ASN A O 1
ATOM 887 N N . PHE A 1 114 ? 8.460 3.914 15.438 1.00 93.44 114 PHE A N 1
ATOM 888 C CA . PHE A 1 114 ? 7.651 4.898 14.744 1.00 93.44 114 PHE A CA 1
ATOM 889 C C . PHE A 1 114 ? 6.243 4.935 15.336 1.00 93.44 114 PHE A C 1
ATOM 891 O O . PHE A 1 114 ? 5.475 3.977 15.249 1.00 93.44 114 PHE A O 1
ATOM 898 N N . THR A 1 115 ? 5.891 6.072 15.926 1.00 92.06 115 THR A N 1
ATOM 899 C CA . THR A 1 115 ? 4.582 6.295 16.537 1.00 92.06 115 THR A CA 1
ATOM 900 C C . THR A 1 115 ? 3.959 7.569 15.985 1.00 92.06 115 THR A C 1
ATOM 902 O O . THR A 1 115 ? 4.658 8.488 15.565 1.00 92.06 115 THR A O 1
ATOM 905 N N . LEU A 1 116 ? 2.629 7.592 15.952 1.00 95.62 116 LEU A N 1
ATOM 906 C CA . LEU A 1 116 ? 1.837 8.762 15.595 1.00 95.62 116 LEU A CA 1
ATOM 907 C C . LEU A 1 116 ? 1.110 9.244 16.843 1.00 95.62 116 LEU A C 1
ATOM 909 O O . LEU A 1 116 ? 0.618 8.427 17.629 1.00 95.62 116 LEU A O 1
ATOM 913 N N . THR A 1 117 ? 1.004 10.558 16.995 1.00 97.00 117 THR A N 1
ATOM 914 C CA . THR A 1 117 ? 0.034 11.143 17.925 1.00 97.00 117 THR A CA 1
ATOM 915 C C . THR A 1 117 ? -1.393 10.880 17.436 1.00 97.00 117 THR A C 1
ATOM 917 O O . THR A 1 117 ? -1.622 10.611 16.253 1.00 97.00 117 THR A O 1
ATOM 920 N N . ASP A 1 118 ? -2.373 10.970 18.337 1.00 95.62 118 ASP A N 1
ATOM 921 C CA . ASP A 1 118 ? -3.778 10.778 17.960 1.00 95.62 118 ASP A CA 1
ATOM 922 C C . ASP A 1 118 ? -4.241 11.840 16.943 1.00 95.62 118 ASP A C 1
ATOM 924 O O . ASP A 1 118 ? -4.949 11.510 15.991 1.00 95.62 118 ASP A O 1
ATOM 928 N N . ASP A 1 119 ? -3.768 13.085 17.065 1.00 96.94 119 ASP A N 1
ATOM 929 C CA . ASP A 1 119 ? -4.055 14.157 16.104 1.00 96.94 119 ASP A CA 1
ATOM 930 C C . ASP A 1 119 ? -3.489 13.857 14.709 1.00 96.94 119 ASP A C 1
ATOM 932 O O . ASP A 1 119 ? -4.163 14.060 13.697 1.00 96.94 119 ASP A O 1
ATOM 936 N N . GLU A 1 120 ? -2.249 13.366 14.626 1.00 97.06 120 GLU A N 1
ATOM 937 C CA . GLU A 1 120 ? -1.648 12.977 13.347 1.00 97.06 120 GLU A CA 1
ATOM 938 C C . GLU A 1 120 ? -2.383 11.807 12.709 1.00 97.06 120 GLU A C 1
ATOM 940 O O . GLU A 1 120 ? -2.618 11.828 11.500 1.00 97.06 120 GLU A O 1
ATOM 945 N N . LEU A 1 121 ? -2.761 10.809 13.511 1.00 97.25 121 LEU A N 1
ATOM 946 C CA . LEU A 1 121 ? -3.525 9.662 13.043 1.00 97.25 121 LEU A CA 1
ATOM 947 C C . LEU A 1 121 ? -4.828 10.109 12.381 1.00 97.25 121 LEU A C 1
ATOM 949 O O . LEU A 1 121 ? -5.086 9.721 11.243 1.00 97.25 121 LEU A O 1
ATOM 953 N N . TRP A 1 122 ? -5.619 10.955 13.045 1.00 96.88 122 TRP A N 1
ATOM 954 C CA . TRP A 1 122 ? -6.896 11.402 12.484 1.00 96.88 122 TRP A CA 1
ATOM 955 C C . TRP A 1 122 ? -6.717 12.299 11.262 1.00 96.88 122 TRP A C 1
ATOM 957 O O . TRP A 1 122 ? -7.438 12.122 10.284 1.00 96.88 122 TRP A O 1
ATOM 967 N N . ARG A 1 123 ? -5.685 13.154 11.234 1.00 96.69 123 ARG A N 1
ATOM 968 C CA . ARG A 1 123 ? -5.336 13.917 10.022 1.00 96.69 123 ARG A CA 1
ATOM 969 C C . ARG A 1 123 ? -5.034 13.023 8.824 1.00 96.69 123 ARG A C 1
ATOM 971 O O . ARG A 1 123 ? -5.336 13.409 7.703 1.00 96.69 123 ARG A O 1
ATOM 978 N N . ILE A 1 124 ? -4.409 11.864 9.032 1.00 97.12 124 ILE A N 1
ATOM 979 C CA . ILE A 1 124 ? -4.134 10.909 7.950 1.00 97.12 124 ILE A CA 1
ATOM 980 C C . ILE A 1 124 ? -5.423 10.214 7.514 1.00 97.12 124 ILE A C 1
ATOM 982 O O . ILE A 1 124 ? -5.678 10.112 6.319 1.00 97.12 124 ILE A O 1
ATOM 986 N N . VAL A 1 125 ? -6.226 9.752 8.474 1.00 96.50 125 VAL A N 1
ATOM 987 C CA . VAL A 1 125 ? -7.480 9.026 8.219 1.00 96.50 125 VAL A CA 1
ATOM 988 C C . VAL A 1 125 ? -8.488 9.877 7.441 1.00 96.50 125 VAL A C 1
ATOM 990 O O . VAL A 1 125 ? -9.208 9.352 6.595 1.00 96.50 125 VAL A O 1
ATOM 993 N N . GLU A 1 126 ? -8.523 11.182 7.708 1.00 94.38 126 GLU A N 1
ATOM 994 C CA . GLU A 1 126 ? -9.440 12.138 7.077 1.00 94.38 126 GLU A CA 1
ATOM 995 C C . GLU A 1 126 ? -8.897 12.752 5.783 1.00 94.38 126 GLU A C 1
ATOM 997 O O . GLU A 1 126 ? -9.627 13.450 5.081 1.00 94.38 126 GLU A O 1
ATOM 1002 N N . ASN A 1 127 ? -7.625 12.516 5.447 1.00 93.38 127 ASN A N 1
ATOM 1003 C CA . ASN A 1 127 ? -7.038 13.036 4.220 1.00 93.38 127 ASN A CA 1
ATOM 1004 C C . ASN A 1 127 ? -7.316 12.073 3.053 1.00 93.38 127 ASN A C 1
ATOM 1006 O O . ASN A 1 127 ? -6.795 10.956 3.056 1.00 93.38 127 ASN A O 1
ATOM 1010 N N . PRO A 1 128 ? -8.074 12.494 2.023 1.00 88.81 128 PRO A N 1
ATOM 1011 C CA . PRO A 1 128 ? -8.347 11.645 0.866 1.00 88.81 128 PRO A CA 1
ATOM 1012 C C . PRO A 1 128 ? -7.126 11.469 -0.049 1.00 88.81 128 PRO A C 1
ATOM 1014 O O . PRO A 1 128 ? -7.123 10.597 -0.912 1.00 88.81 128 PRO A O 1
ATOM 1017 N N . ASN A 1 129 ? -6.091 12.298 0.104 1.00 90.12 129 ASN A N 1
ATOM 1018 C CA . ASN A 1 129 ? -4.930 12.273 -0.772 1.00 90.12 129 ASN A CA 1
ATOM 1019 C C . ASN A 1 129 ? -3.932 11.182 -0.372 1.00 90.12 129 ASN A C 1
ATOM 1021 O O . ASN A 1 129 ? -3.717 10.899 0.812 1.00 90.12 129 ASN A O 1
ATOM 1025 N N . ARG A 1 130 ? -3.245 10.636 -1.382 1.00 89.19 130 ARG A N 1
ATOM 1026 C CA . ARG A 1 130 ? -2.114 9.725 -1.186 1.00 89.19 130 ARG A CA 1
ATOM 1027 C C . ARG A 1 130 ? -1.009 10.414 -0.376 1.00 89.19 130 ARG A C 1
ATOM 1029 O O . ARG A 1 130 ? -0.683 11.579 -0.591 1.00 89.19 130 ARG A O 1
ATOM 1036 N N . GLY A 1 131 ? -0.445 9.672 0.568 1.00 90.00 131 GLY A N 1
ATOM 1037 C CA . GLY A 1 131 ? 0.523 10.142 1.548 1.00 90.00 131 GLY A CA 1
ATOM 1038 C C . GLY A 1 131 ? 1.615 9.109 1.815 1.00 90.00 131 GLY A C 1
ATOM 1039 O O . GLY A 1 131 ? 1.997 8.339 0.941 1.00 90.00 131 GLY A O 1
ATOM 1040 N N . SER A 1 132 ? 2.153 9.110 3.033 1.00 92.38 132 SER A N 1
ATOM 1041 C CA . SER A 1 132 ? 3.298 8.269 3.398 1.00 92.38 132 SER A CA 1
ATOM 1042 C C . SER A 1 132 ? 2.880 6.838 3.741 1.00 92.38 132 SER A C 1
ATOM 1044 O O . SER A 1 132 ? 2.127 6.627 4.693 1.00 92.38 132 SER A O 1
ATOM 1046 N N . TYR A 1 133 ? 3.472 5.853 3.060 1.00 92.81 133 TYR A N 1
ATOM 1047 C CA . TYR A 1 133 ? 3.307 4.433 3.388 1.00 92.81 133 TYR A CA 1
ATOM 1048 C C . TYR A 1 133 ? 3.706 4.115 4.832 1.00 92.81 133 TYR A C 1
ATOM 1050 O O . TYR A 1 133 ? 2.952 3.460 5.550 1.00 92.81 133 TYR A O 1
ATOM 1058 N N . LYS A 1 134 ? 4.819 4.674 5.330 1.00 94.38 134 LYS A N 1
ATOM 1059 C CA . LYS A 1 134 ? 5.217 4.518 6.742 1.00 94.38 134 LYS A CA 1
ATOM 1060 C C . LYS A 1 134 ? 4.098 4.953 7.701 1.00 94.38 134 LYS A C 1
ATOM 1062 O O . LYS A 1 134 ? 3.819 4.271 8.686 1.00 94.38 134 LYS A O 1
ATOM 1067 N N . LYS A 1 135 ? 3.411 6.057 7.384 1.00 96.06 135 LYS A N 1
ATOM 1068 C CA . LYS A 1 135 ? 2.264 6.547 8.161 1.00 96.06 135 LYS A CA 1
ATOM 1069 C C . LYS A 1 135 ? 1.052 5.621 8.042 1.00 96.06 135 LYS A C 1
ATOM 1071 O O . LYS A 1 135 ? 0.469 5.291 9.069 1.00 96.06 135 LYS A O 1
ATOM 1076 N N . TYR A 1 136 ? 0.704 5.150 6.846 1.00 96.88 136 TYR A N 1
ATOM 1077 C CA . TYR A 1 136 ? -0.409 4.210 6.652 1.00 96.88 136 TYR A CA 1
ATOM 1078 C C . TYR A 1 136 ? -0.213 2.894 7.414 1.00 96.88 136 TYR A C 1
ATOM 1080 O O . TYR A 1 136 ? -1.130 2.445 8.103 1.00 96.88 136 TYR A O 1
ATOM 1088 N N . GLY A 1 137 ? 1.004 2.338 7.403 1.00 96.12 137 GLY A N 1
ATOM 1089 C CA . GLY A 1 137 ? 1.359 1.167 8.208 1.00 96.12 137 GLY A CA 1
ATOM 1090 C C . GLY A 1 137 ? 1.176 1.391 9.714 1.00 96.12 137 GLY A C 1
ATOM 1091 O O . GLY A 1 137 ? 0.689 0.515 10.427 1.00 96.12 137 GLY A O 1
ATOM 1092 N N . ALA A 1 138 ? 1.514 2.578 10.221 1.00 96.25 138 ALA A N 1
ATOM 1093 C CA . ALA A 1 138 ? 1.282 2.920 11.624 1.00 96.25 138 ALA A CA 1
ATOM 1094 C C . ALA A 1 138 ? -0.213 3.074 11.955 1.00 96.25 138 ALA A C 1
ATOM 1096 O O . ALA A 1 138 ? -0.663 2.585 12.995 1.00 96.25 138 ALA A O 1
ATOM 1097 N N . VAL A 1 139 ? -0.988 3.706 11.066 1.00 97.06 139 VAL A N 1
ATOM 1098 C CA . VAL A 1 139 ? -2.438 3.892 11.232 1.00 97.06 139 VAL A CA 1
ATOM 1099 C C . VAL A 1 139 ? -3.157 2.545 11.299 1.00 97.06 139 VAL A C 1
ATOM 1101 O O . VAL A 1 139 ? -3.879 2.291 12.264 1.00 97.06 139 VAL A O 1
ATOM 1104 N N . ILE A 1 140 ? -2.932 1.644 10.337 1.00 97.00 140 ILE A N 1
ATOM 1105 C CA . ILE A 1 140 ? -3.632 0.352 10.333 1.00 97.00 140 ILE A CA 1
ATOM 1106 C C . ILE A 1 140 ? -3.273 -0.491 11.562 1.00 97.00 140 ILE A C 1
ATOM 1108 O O . ILE A 1 140 ? -4.165 -1.005 12.234 1.00 97.00 140 ILE A O 1
ATOM 1112 N N . ARG A 1 141 ? -1.990 -0.554 11.948 1.00 95.62 141 ARG A N 1
ATOM 1113 C CA . ARG A 1 141 ? -1.556 -1.288 13.149 1.00 95.62 141 ARG A CA 1
ATOM 1114 C C . ARG A 1 141 ? -2.166 -0.721 14.428 1.00 95.62 141 ARG A C 1
ATOM 1116 O O . ARG A 1 141 ? -2.394 -1.470 15.374 1.00 95.62 141 ARG A O 1
ATOM 1123 N N . ARG A 1 142 ? -2.440 0.587 14.489 1.00 95.50 142 ARG A N 1
ATOM 1124 C CA . ARG A 1 142 ? -3.133 1.207 15.628 1.00 95.50 142 ARG A CA 1
ATOM 1125 C C . ARG A 1 142 ? -4.581 0.733 15.724 1.00 95.50 142 ARG A C 1
ATOM 1127 O O . ARG A 1 142 ? -5.018 0.419 16.830 1.00 95.50 142 ARG A O 1
ATOM 1134 N N . PHE A 1 143 ? -5.298 0.649 14.605 1.00 96.81 143 PHE A N 1
ATOM 1135 C CA . PHE A 1 143 ? -6.680 0.161 14.588 1.00 96.81 143 PHE A CA 1
ATOM 1136 C C . PHE A 1 143 ? -6.787 -1.351 14.796 1.00 96.81 143 PHE A C 1
ATOM 1138 O O . PHE A 1 143 ? -7.689 -1.790 15.506 1.00 96.81 143 PHE A O 1
ATOM 1145 N N . LEU A 1 144 ? -5.819 -2.133 14.313 1.00 95.69 144 LEU A N 1
ATOM 1146 C CA . LEU A 1 144 ? -5.762 -3.584 14.538 1.00 95.69 144 LEU A CA 1
ATOM 1147 C C . LEU A 1 144 ? -5.573 -3.983 16.011 1.00 95.69 144 LEU A C 1
ATOM 1149 O O . LEU A 1 144 ? -5.825 -5.123 16.384 1.00 95.69 144 LEU A O 1
ATOM 1153 N N . LYS A 1 145 ? -5.179 -3.047 16.885 1.00 94.81 145 LYS A N 1
ATOM 1154 C CA . LYS A 1 145 ? -5.189 -3.263 18.345 1.00 94.81 145 LYS A CA 1
ATOM 1155 C C . LYS A 1 145 ? -6.597 -3.235 18.951 1.00 94.81 145 LYS A C 1
ATOM 1157 O O . LYS A 1 145 ? -6.751 -3.585 20.116 1.00 94.81 145 LYS A O 1
ATOM 1162 N N . LYS A 1 146 ? -7.595 -2.756 18.203 1.00 95.50 146 LYS A N 1
ATOM 1163 C CA . LYS A 1 146 ? -8.967 -2.510 18.673 1.00 95.50 146 LYS A CA 1
ATOM 1164 C C . LYS A 1 146 ? -10.032 -3.256 17.870 1.00 95.50 146 LYS A C 1
ATOM 1166 O O . LYS A 1 146 ? -11.105 -3.521 18.402 1.00 95.50 146 LYS A O 1
ATOM 1171 N N . ARG A 1 147 ? -9.763 -3.528 16.595 1.00 96.31 147 ARG A N 1
ATOM 1172 C CA . ARG A 1 147 ? -10.679 -4.131 15.619 1.00 96.31 147 ARG A CA 1
ATOM 1173 C C . ARG A 1 147 ? -9.971 -5.256 14.885 1.00 96.31 147 ARG A C 1
ATOM 1175 O O . ARG A 1 147 ? -8.747 -5.216 14.753 1.00 96.31 147 ARG A O 1
ATOM 1182 N N . THR A 1 148 ? -10.723 -6.227 14.385 1.00 96.12 148 THR A N 1
ATOM 1183 C CA . THR A 1 148 ? -10.132 -7.256 13.522 1.00 96.12 148 THR A CA 1
ATOM 1184 C C . THR A 1 148 ? -10.017 -6.754 12.085 1.00 96.12 148 THR A C 1
ATOM 1186 O O . THR A 1 148 ? -10.709 -5.816 11.678 1.00 96.12 148 THR A O 1
ATOM 1189 N N . ILE A 1 149 ? -9.133 -7.370 11.296 1.00 96.44 149 ILE A N 1
ATOM 1190 C CA . ILE A 1 149 ? -8.984 -6.995 9.888 1.00 96.44 149 ILE A CA 1
ATOM 1191 C C . ILE A 1 149 ? -10.261 -7.300 9.099 1.00 96.44 149 ILE A C 1
ATOM 1193 O O . ILE A 1 149 ? -10.646 -6.521 8.235 1.00 96.44 149 ILE A O 1
ATOM 1197 N N . GLU A 1 150 ? -10.959 -8.380 9.446 1.00 96.56 150 GLU A N 1
ATOM 1198 C CA . GLU A 1 150 ? -12.221 -8.788 8.833 1.00 96.56 150 GLU A CA 1
ATOM 1199 C C . GLU A 1 150 ? -13.306 -7.726 9.038 1.00 96.56 150 GLU A C 1
ATOM 1201 O O . GLU A 1 150 ? -13.955 -7.326 8.073 1.00 96.56 150 GLU A O 1
ATOM 1206 N N . GLU A 1 151 ? -13.460 -7.208 10.264 1.00 97.25 151 GLU A N 1
ATOM 1207 C CA . GLU A 1 151 ? -14.413 -6.127 10.553 1.00 97.25 151 GLU A CA 1
ATOM 1208 C C . GLU A 1 151 ? -14.088 -4.855 9.766 1.00 97.25 151 GLU A C 1
ATOM 1210 O O . GLU A 1 151 ? -14.993 -4.168 9.287 1.00 97.25 151 GLU A O 1
ATOM 1215 N N . MET A 1 152 ? -12.797 -4.524 9.653 1.00 97.75 152 MET A N 1
ATOM 1216 C CA . MET A 1 152 ? -12.359 -3.337 8.926 1.00 97.75 152 MET A CA 1
ATOM 1217 C C . MET A 1 152 ? -12.619 -3.483 7.426 1.00 97.75 152 MET A C 1
ATOM 1219 O O . MET A 1 152 ? -13.207 -2.576 6.847 1.00 97.75 152 MET A O 1
ATOM 1223 N N . VAL A 1 153 ? -12.274 -4.621 6.813 1.00 97.56 153 VAL A N 1
ATOM 1224 C CA . VAL A 1 153 ? -12.539 -4.899 5.388 1.00 97.56 153 VAL A CA 1
ATOM 1225 C C . VAL A 1 153 ? -14.039 -4.857 5.089 1.00 97.56 153 VAL A C 1
ATOM 1227 O O . VAL A 1 153 ? -14.456 -4.226 4.124 1.00 97.56 153 VAL A O 1
ATOM 1230 N N . GLU A 1 154 ? -14.881 -5.441 5.947 1.00 96.44 154 GLU A N 1
ATOM 1231 C CA . GLU A 1 154 ? -16.338 -5.447 5.745 1.00 96.44 154 GLU A CA 1
ATOM 1232 C C . GLU A 1 154 ? -16.972 -4.043 5.818 1.00 96.44 154 GLU A C 1
ATOM 1234 O O . GLU A 1 154 ? -18.107 -3.834 5.373 1.00 96.44 154 GLU A O 1
ATOM 1239 N N . LYS A 1 155 ? -16.279 -3.079 6.431 1.00 97.00 155 LYS A N 1
ATOM 1240 C CA . 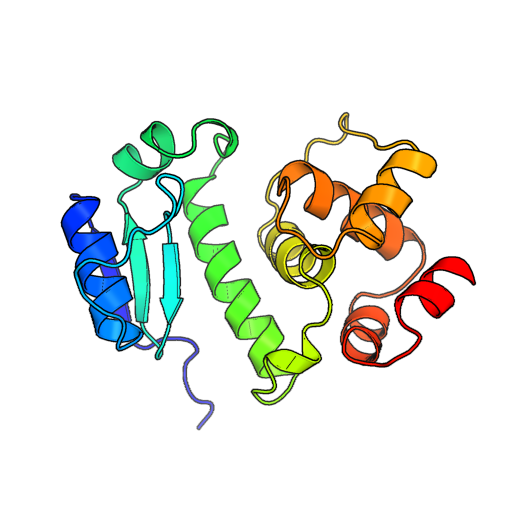LYS A 1 155 ? -16.771 -1.712 6.642 1.00 97.00 155 LYS A CA 1
ATOM 1241 C C . LYS A 1 155 ? -16.061 -0.663 5.800 1.00 97.00 155 LYS A C 1
ATOM 1243 O O . LYS A 1 155 ? -16.632 0.411 5.651 1.00 97.00 155 LYS A O 1
ATOM 1248 N N . ALA A 1 156 ? -14.885 -0.953 5.251 1.00 96.94 156 ALA A N 1
ATOM 1249 C CA . ALA A 1 156 ? -14.009 0.028 4.617 1.00 96.94 156 ALA A CA 1
ATOM 1250 C C . ALA A 1 156 ? -14.682 0.800 3.473 1.00 96.94 156 ALA A C 1
ATOM 1252 O O . ALA A 1 156 ? -14.559 2.022 3.409 1.00 96.94 156 ALA A O 1
ATOM 1253 N N . GLY A 1 157 ? -15.442 0.103 2.623 1.00 95.00 157 GLY A N 1
ATOM 1254 C CA . GLY A 1 157 ? -16.219 0.702 1.532 1.00 95.00 157 GLY A CA 1
ATOM 1255 C C . GLY A 1 157 ? -17.588 1.272 1.931 1.00 95.00 157 GLY A C 1
ATOM 1256 O O . GLY A 1 157 ? -18.314 1.774 1.077 1.00 95.00 157 GLY A O 1
ATO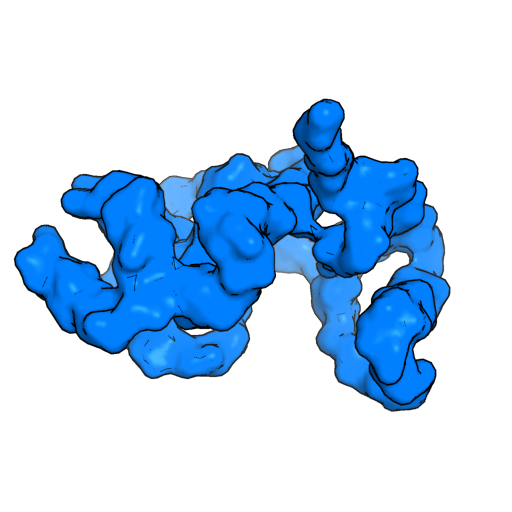M 1257 N N . LYS A 1 158 ? -18.000 1.185 3.205 1.00 95.62 158 LYS A N 1
ATOM 1258 C CA . LYS A 1 158 ? -19.327 1.635 3.663 1.00 95.62 158 LYS A CA 1
ATOM 1259 C C . LYS A 1 158 ? -19.277 3.076 4.180 1.00 95.62 158 LYS A C 1
ATOM 1261 O O . LYS A 1 158 ? -18.343 3.481 4.873 1.00 95.62 158 LYS A O 1
ATOM 1266 N N . SER A 1 159 ? -20.349 3.835 3.943 1.00 92.50 159 SER A N 1
ATOM 1267 C CA . SER A 1 159 ? -20.562 5.125 4.613 1.00 92.50 159 SER A CA 1
ATOM 1268 C C . SER A 1 159 ? -20.566 4.930 6.132 1.00 92.50 159 SER A C 1
ATOM 1270 O O . SER A 1 159 ? -21.246 4.027 6.627 1.00 92.50 159 SER A O 1
ATOM 1272 N N . GLY A 1 160 ? -19.850 5.771 6.877 1.00 94.50 160 GLY A N 1
ATOM 1273 C CA . GLY A 1 160 ? -19.740 5.630 8.330 1.00 94.50 160 GLY A CA 1
ATOM 1274 C C . GLY A 1 160 ? -18.501 4.866 8.810 1.00 94.50 160 GLY A C 1
ATOM 1275 O O . GLY A 1 160 ? -18.380 4.618 10.010 1.00 94.50 160 GLY A O 1
ATOM 1276 N N . PHE A 1 161 ? -17.599 4.439 7.912 1.00 96.50 161 PHE A N 1
ATOM 1277 C CA . PHE A 1 161 ? -16.392 3.694 8.294 1.00 96.50 161 PHE A CA 1
ATOM 1278 C C . PHE A 1 161 ? -15.536 4.460 9.309 1.00 96.50 161 PHE A C 1
ATOM 1280 O O . PHE A 1 161 ? -15.140 3.908 10.336 1.00 96.50 161 PHE A O 1
ATOM 1287 N N . ILE A 1 162 ? -15.301 5.749 9.056 1.00 95.38 162 ILE A N 1
ATOM 1288 C CA . ILE A 1 162 ? -14.465 6.599 9.909 1.00 95.38 162 ILE A CA 1
ATOM 1289 C C . ILE A 1 162 ? -15.134 6.844 11.268 1.00 95.38 162 ILE A C 1
ATOM 1291 O O . ILE A 1 162 ? -14.488 6.766 12.312 1.00 95.38 162 ILE A O 1
ATOM 1295 N N . GLU A 1 163 ? -16.443 7.070 11.282 1.00 95.88 163 GLU A N 1
ATOM 1296 C CA . GLU A 1 163 ? -17.251 7.238 12.488 1.00 95.88 163 GLU A CA 1
ATOM 1297 C C . GLU A 1 163 ? -17.254 5.962 13.339 1.00 95.88 163 GLU A C 1
ATOM 1299 O O . GLU A 1 163 ? -17.100 6.020 14.560 1.00 95.88 163 GLU A O 1
ATOM 1304 N N . TRP A 1 164 ? -17.359 4.796 12.699 1.00 96.56 164 TRP A N 1
ATOM 1305 C CA . TRP A 1 164 ? -17.273 3.503 13.373 1.00 96.56 164 TRP A CA 1
ATOM 1306 C C . TRP A 1 164 ? -15.888 3.254 13.992 1.00 96.56 164 TRP A C 1
ATOM 1308 O O . TRP A 1 164 ? -15.801 2.717 15.103 1.00 96.56 164 TRP A O 1
ATOM 1318 N N . LEU A 1 165 ? -14.810 3.687 13.324 1.00 95.50 165 LEU A N 1
ATOM 1319 C CA . LEU A 1 165 ? -13.454 3.649 13.882 1.00 95.50 165 LEU A CA 1
ATOM 1320 C C . LEU A 1 165 ? -13.309 4.568 15.102 1.00 95.50 165 LEU A C 1
ATOM 1322 O O . LEU A 1 165 ? -12.648 4.186 16.064 1.00 95.50 165 LEU A O 1
ATOM 1326 N N . ARG A 1 166 ? -13.940 5.752 15.097 1.00 93.31 166 ARG A N 1
ATOM 1327 C CA . ARG A 1 166 ? -13.934 6.691 16.239 1.00 93.31 166 ARG A CA 1
ATOM 1328 C C . ARG A 1 166 ? -14.662 6.142 17.470 1.00 93.31 166 ARG A C 1
ATOM 1330 O O . ARG A 1 166 ? -14.324 6.520 18.586 1.00 93.31 166 ARG A O 1
ATOM 1337 N N . ALA A 1 167 ? -15.658 5.279 17.274 1.00 90.81 167 ALA A N 1
ATOM 1338 C CA . ALA A 1 167 ? -16.499 4.746 18.345 1.00 90.81 167 ALA A CA 1
ATOM 1339 C C . ALA A 1 167 ? -15.888 3.557 19.123 1.00 90.81 167 ALA A C 1
ATOM 1341 O O . ALA A 1 167 ? -16.528 3.067 20.054 1.00 90.81 167 ALA A O 1
ATOM 1342 N N . GLY A 1 168 ? -14.701 3.060 18.744 1.00 78.25 168 GLY A N 1
ATOM 1343 C CA . GLY A 1 168 ? -13.986 1.963 19.427 1.00 78.25 168 GLY A CA 1
ATOM 1344 C C . GLY A 1 168 ? -12.615 2.372 19.946 1.00 78.25 168 GLY A C 1
ATOM 1345 O O . GLY A 1 168 ? -12.164 1.829 20.972 1.00 78.25 168 GLY A O 1
#

Foldseek 3Di:
DDDDLADEEEEAQDPLVLLQVVCVLVVHDSPDDDQQQDAWACGPRYTYGYDPVSNCVSCVVQDDVVSVQLVSQLRSQLSVLCVVVVNPNLLQAAPLRSLLRSCVRSVTLVDVPDADDPVRLVVVVPDRDDDDSNSSVRNNVVLVVPDPNVVLSVPRNPPCSVVVSVVD

Organism: NCBI:txid2250710

Radius of gyration: 16.49 Å; chains: 1; bounding box: 39×39×43 Å

Secondary structure (DSSP, 8-state):
-PPPS-SEEEEES-HHHHHHHHHHHTT--TT----TT--EEEETTEEEEE-HHHHHHH-GGG-STTHHHHHHHHHHHHHHHHHHTTT-SGGG-SHHHHHHHHHHHTTTT--TT----HHHHHHHHT--S---HHHHHHHHHHHTTTS-HHHHHHHHTSTTHHHHHHT-

pLDDT: mean 94.1, std 5.35, range [47.75, 98.25]

Sequence (168 aa):
MREPFFDSVRIFDDKAQCDAFLLATMGLDPGTKLPAEFCAALEQQALMAVSPAIYHTVYPDGREDNSYGKLLAHEIAHRLHIRILNGDEEAMGPVWFYEGFAICAADQMNDPNFTLTDDELWRIVENPNRGSYKKYGAVIRRFLKKRTIEEMVEKAGKSGFIEWLRAG